Protein AF-R4LMC3-F1 (afdb_monomer)

Secondary structure (DSSP, 8-state):
-EEEGGGTEEEEEETTEEEEEEE-EEETTEEE---EEE-GGGTTSSHHHHHHHHHHHHHHHTT-EEE--SHHHHHHHHHHTTT-

Sequence (84 aa):
MRDNPQRSRFELLVDGEVSGFADYYEQNGAVVIPHSEVEPRYRGQGLGIVLAEQTLATLRERGVKIVPACSFFARYIELESRRG

Nearest PDB structures (foldseek):
  5isv-assembly2_B  TM=8.294E-01  e=4.024E-03  Escherichia coli O157:H7
  5ib0-assembly1_A  TM=6.156E-01  e=1.180E-02  Pseudomonas aeruginosa PAO1
  4qvt-assembly5_H  TM=6.646E-01  e=3.704E-02  Escherichia coli K-12
  4qvt-assembly2_D  TM=6.713E-01  e=5.546E-02  Escherichia coli K-12
  1q2y-assembly1_A  TM=6.348E-01  e=1.243E-01  Bacillus subtilis

Mean predicted al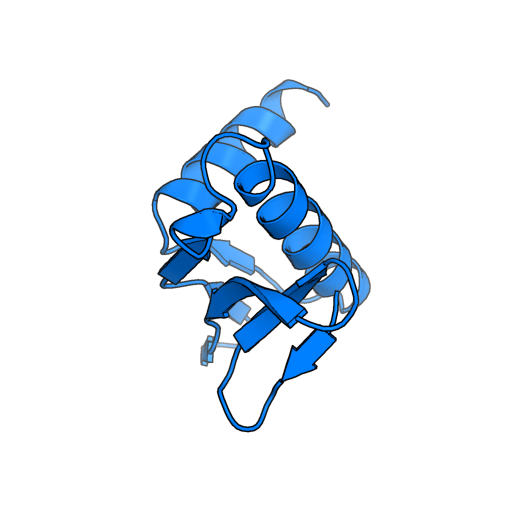igned error: 2.61 Å

Solvent-accessible surface area (backbone atoms only — not comparable to full-atom values): 4824 Å² total; per-residue (Å²): 123,44,82,38,74,94,73,34,26,37,34,33,65,54,99,86,39,79,38,28,38,37,37,47,49,79,54,96,84,22,41,34,29,63,42,70,51,56,38,79,92,48,56,95,68,60,51,64,58,54,46,48,53,53,51,51,49,56,40,54,75,69,71,49,48,77,41,56,66,16,67,66,52,38,52,50,53,59,57,52,71,73,75,113

Radius of gyration: 12.31 Å; Cα contacts (8 Å, |Δi|>4): 130; chains: 1; bounding box: 29×29×32 Å

Structure (mmCIF, N/CA/C/O backbone):
data_AF-R4LMC3-F1
#
_entry.id   AF-R4LMC3-F1
#
loop_
_atom_site.group_PDB
_atom_site.id
_atom_site.type_symbol
_atom_site.label_atom_id
_atom_site.label_alt_id
_atom_site.label_comp_id
_atom_site.label_asym_id
_atom_site.label_entity_id
_atom_site.label_seq_id
_atom_site.pdbx_PDB_ins_code
_atom_site.Cartn_x
_atom_site.Cartn_y
_atom_site.Cartn_z
_atom_site.occupancy
_atom_site.B_iso_or_equiv
_atom_site.auth_seq_id
_atom_site.auth_comp_id
_atom_site.auth_asym_id
_atom_site.auth_atom_id
_atom_site.pdbx_PDB_model_num
ATOM 1 N N . MET A 1 1 ? -4.016 2.646 -9.823 1.00 92.56 1 MET A N 1
ATOM 2 C CA . MET A 1 1 ? -4.245 1.489 -8.932 1.00 92.56 1 MET A CA 1
ATOM 3 C C . MET A 1 1 ? -5.411 0.645 -9.429 1.00 92.56 1 MET A C 1
ATOM 5 O O . MET A 1 1 ? -6.380 1.224 -9.906 1.00 92.56 1 MET A O 1
ATOM 9 N N . ARG A 1 2 ? -5.354 -0.683 -9.297 1.00 96.88 2 ARG A N 1
ATOM 10 C CA . ARG A 1 2 ? -6.498 -1.596 -9.468 1.00 96.88 2 ARG A CA 1
ATOM 11 C C . ARG A 1 2 ? -6.796 -2.287 -8.138 1.00 96.88 2 ARG A C 1
ATOM 13 O O . ARG A 1 2 ? -5.869 -2.749 -7.490 1.00 96.88 2 ARG A O 1
ATOM 20 N N . ASP A 1 3 ? -8.061 -2.381 -7.744 1.00 97.00 3 ASP A N 1
ATOM 21 C CA . ASP A 1 3 ? -8.489 -3.274 -6.658 1.00 97.00 3 ASP A CA 1
ATOM 22 C C . ASP A 1 3 ? -8.829 -4.651 -7.252 1.00 97.00 3 ASP A C 1
ATOM 24 O O . ASP A 1 3 ? -9.541 -4.724 -8.257 1.00 97.00 3 ASP A O 1
ATOM 28 N N . ASN A 1 4 ? -8.298 -5.728 -6.674 1.00 97.62 4 ASN A N 1
ATOM 29 C CA . ASN A 1 4 ? -8.549 -7.112 -7.070 1.00 97.62 4 ASN A CA 1
ATOM 30 C C . ASN A 1 4 ? -9.094 -7.911 -5.868 1.00 97.62 4 ASN A C 1
ATOM 32 O O . ASN A 1 4 ? -8.338 -8.644 -5.213 1.00 97.62 4 ASN A O 1
ATOM 36 N N . PRO A 1 5 ? -10.405 -7.801 -5.577 1.00 96.50 5 PRO A N 1
ATOM 37 C CA . PRO A 1 5 ? -11.024 -8.455 -4.425 1.00 96.50 5 PRO A CA 1
ATOM 38 C C . PRO A 1 5 ? -10.943 -9.981 -4.466 1.00 96.50 5 PRO A C 1
ATOM 40 O O . PRO A 1 5 ? -10.870 -10.623 -3.424 1.00 96.50 5 PRO A O 1
ATOM 43 N N . GLN A 1 6 ? -10.896 -10.583 -5.659 1.00 97.56 6 GLN A N 1
ATOM 44 C CA . GLN A 1 6 ? -10.771 -12.032 -5.839 1.00 97.56 6 GLN A CA 1
ATOM 45 C C . GLN A 1 6 ? -9.450 -12.578 -5.287 1.00 97.56 6 GLN A C 1
ATOM 47 O O . GLN A 1 6 ? -9.358 -13.761 -4.963 1.00 97.56 6 GLN A O 1
ATOM 52 N N . ARG A 1 7 ? -8.420 -11.731 -5.196 1.00 97.50 7 ARG A N 1
ATOM 53 C CA . ARG A 1 7 ? -7.121 -12.079 -4.612 1.00 97.50 7 ARG A CA 1
ATOM 54 C C . ARG A 1 7 ? -6.797 -11.270 -3.358 1.00 97.50 7 ARG A C 1
ATOM 56 O O . ARG A 1 7 ? -5.634 -11.298 -2.949 1.00 97.50 7 ARG A O 1
ATOM 63 N N . SER A 1 8 ? -7.781 -10.541 -2.827 1.00 97.88 8 SER A N 1
ATOM 64 C CA . SER A 1 8 ? -7.679 -9.627 -1.687 1.00 97.88 8 SER A CA 1
ATOM 65 C C . SER A 1 8 ? -6.433 -8.744 -1.741 1.00 97.88 8 SER A C 1
ATOM 67 O O . SER A 1 8 ? -5.606 -8.765 -0.832 1.00 97.88 8 SER A O 1
ATOM 69 N N . ARG A 1 9 ? -6.246 -8.017 -2.848 1.00 98.56 9 ARG A N 1
ATOM 70 C CA . ARG A 1 9 ? -5.074 -7.151 -3.027 1.00 98.56 9 ARG A CA 1
ATOM 71 C C . ARG A 1 9 ? -5.364 -5.943 -3.896 1.00 98.56 9 ARG A C 1
ATOM 73 O O . ARG A 1 9 ? -6.168 -6.014 -4.822 1.00 98.56 9 ARG A O 1
ATOM 80 N N . PHE A 1 10 ? -4.617 -4.875 -3.670 1.00 98.38 10 PHE A N 1
ATOM 81 C CA . PHE A 1 10 ? -4.494 -3.791 -4.629 1.00 98.38 10 PHE A CA 1
ATOM 82 C C . PHE A 1 10 ? -3.265 -4.005 -5.513 1.00 98.38 10 PHE A C 1
ATOM 84 O O . PHE A 1 10 ? -2.210 -4.394 -5.023 1.00 98.38 10 PHE A O 1
ATOM 91 N N . GLU A 1 11 ? -3.382 -3.723 -6.805 1.00 98.50 11 GLU A N 1
ATOM 92 C CA . GLU A 1 11 ? -2.349 -3.942 -7.816 1.00 98.50 11 GLU A CA 1
ATOM 93 C C . GLU A 1 11 ? -1.962 -2.613 -8.473 1.00 98.50 11 GLU A C 1
ATOM 95 O O . GLU A 1 11 ? -2.802 -1.859 -8.983 1.00 98.50 11 GLU A O 1
ATOM 100 N N . LEU A 1 12 ? -0.663 -2.334 -8.481 1.00 98.12 12 LEU A N 1
ATOM 101 C CA . LEU A 1 12 ? -0.069 -1.279 -9.284 1.00 98.12 12 LEU A CA 1
ATOM 102 C C . LEU A 1 12 ? 0.194 -1.836 -10.684 1.00 98.12 12 LEU A C 1
ATOM 104 O O . LEU A 1 12 ? 0.805 -2.896 -10.827 1.00 98.12 12 LEU A O 1
ATOM 108 N N . LEU A 1 13 ? -0.286 -1.127 -11.706 1.00 97.44 13 LEU A N 1
ATOM 109 C CA . LEU A 1 13 ? -0.116 -1.514 -13.104 1.00 97.44 13 LEU A CA 1
ATOM 110 C C . LEU A 1 13 ? 0.886 -0.583 -13.790 1.00 97.44 13 LEU A C 1
ATOM 112 O O . LEU A 1 13 ? 0.781 0.636 -13.652 1.00 97.44 13 LEU A O 1
ATOM 116 N N . VAL A 1 14 ? 1.817 -1.158 -14.546 1.00 95.50 14 VAL A N 1
ATOM 117 C CA . VAL A 1 14 ? 2.716 -0.456 -15.474 1.00 95.50 14 VAL A CA 1
ATOM 118 C C . VAL A 1 14 ? 2.535 -1.112 -16.834 1.00 95.50 14 VAL A C 1
ATOM 120 O O . VAL A 1 14 ? 2.659 -2.328 -16.944 1.00 95.50 14 VAL A O 1
ATOM 123 N N . ASP A 1 15 ? 2.160 -0.323 -17.841 1.00 93.62 15 ASP A N 1
ATOM 124 C CA . ASP A 1 15 ? 1.862 -0.804 -19.200 1.00 93.62 15 ASP A CA 1
ATOM 125 C C . ASP A 1 15 ? 0.858 -1.974 -19.241 1.00 93.62 15 ASP A C 1
ATOM 127 O O . ASP A 1 15 ? 0.934 -2.875 -20.070 1.00 93.62 15 ASP A O 1
ATOM 131 N N . GLY A 1 16 ? -0.108 -1.966 -18.315 1.00 95.12 16 GLY A N 1
ATOM 132 C CA . GLY A 1 16 ? -1.143 -2.999 -18.192 1.00 95.12 16 GLY A CA 1
ATOM 133 C C . GLY A 1 16 ? -0.725 -4.251 -17.413 1.00 95.12 16 GLY A C 1
ATOM 134 O O . GLY A 1 16 ? -1.580 -5.084 -17.109 1.00 95.12 16 GLY A O 1
ATOM 135 N N . GLU A 1 17 ? 0.542 -4.370 -17.018 1.00 96.56 17 GLU A N 1
ATOM 136 C CA . GLU A 1 17 ? 1.058 -5.499 -16.246 1.00 96.56 17 GLU A CA 1
ATOM 137 C C . GLU A 1 17 ? 1.179 -5.163 -14.757 1.00 96.56 17 GLU A C 1
ATOM 139 O O . GLU A 1 17 ? 1.478 -4.029 -14.382 1.00 96.56 17 GLU A O 1
ATOM 144 N N . VAL A 1 18 ? 0.970 -6.156 -13.887 1.00 97.81 18 VAL A N 1
ATOM 145 C CA . VAL A 1 18 ? 1.158 -5.978 -12.440 1.00 97.81 18 VAL A CA 1
ATOM 146 C C . VAL A 1 18 ? 2.644 -5.766 -12.160 1.00 97.81 18 VAL A C 1
ATOM 148 O O . VAL A 1 18 ? 3.464 -6.646 -12.420 1.00 97.81 18 VAL A O 1
ATOM 151 N N . SER A 1 19 ? 2.983 -4.589 -11.638 1.00 97.88 19 SER A N 1
ATOM 152 C CA . SER A 1 19 ? 4.346 -4.213 -11.249 1.00 97.88 19 SER A CA 1
ATOM 153 C C . SER A 1 19 ? 4.583 -4.324 -9.745 1.00 97.88 19 SER A C 1
ATOM 155 O O . SER A 1 19 ? 5.718 -4.479 -9.296 1.00 97.88 19 SER A O 1
ATOM 157 N N . GLY A 1 20 ? 3.512 -4.304 -8.958 1.00 98.25 20 GLY A N 1
ATOM 158 C CA . GLY A 1 20 ? 3.530 -4.573 -7.530 1.00 98.25 20 GLY A CA 1
ATOM 159 C C . GLY A 1 20 ? 2.120 -4.697 -6.975 1.00 98.25 20 GLY A C 1
ATOM 160 O O . GLY A 1 20 ? 1.147 -4.331 -7.636 1.00 98.25 20 GLY A O 1
ATOM 161 N N . PHE A 1 21 ? 2.001 -5.217 -5.762 1.00 98.62 21 PHE A N 1
ATOM 162 C CA . PHE A 1 21 ? 0.719 -5.377 -5.093 1.00 98.62 21 PHE A CA 1
ATOM 163 C C . PHE A 1 21 ? 0.832 -5.205 -3.580 1.00 98.62 21 PHE A C 1
ATOM 165 O O . PHE A 1 21 ? 1.885 -5.445 -2.990 1.00 98.62 21 PHE A O 1
ATOM 172 N N . ALA A 1 22 ? -0.272 -4.804 -2.959 1.00 98.69 22 ALA A N 1
ATOM 173 C CA . ALA A 1 22 ? -0.460 -4.785 -1.516 1.00 98.69 22 ALA A CA 1
ATOM 174 C C . ALA A 1 22 ? -1.648 -5.688 -1.179 1.00 98.69 22 ALA A C 1
ATOM 176 O O . ALA A 1 22 ? -2.776 -5.396 -1.582 1.00 98.69 22 ALA A O 1
ATOM 177 N N . ASP A 1 23 ? -1.390 -6.791 -0.482 1.00 98.69 23 ASP A N 1
ATOM 178 C CA . ASP A 1 23 ? -2.457 -7.663 0.001 1.00 98.69 23 ASP A CA 1
ATOM 179 C C . ASP A 1 23 ? -3.230 -6.949 1.114 1.00 98.69 23 ASP A C 1
ATOM 181 O O . ASP A 1 23 ? -2.681 -6.114 1.840 1.00 98.69 23 ASP A O 1
ATOM 185 N N . TYR A 1 24 ? -4.505 -7.289 1.268 1.00 98.50 24 TYR A N 1
ATOM 186 C CA . TYR A 1 24 ? -5.343 -6.771 2.332 1.00 98.50 24 TYR A CA 1
ATOM 187 C C . TYR A 1 24 ? -6.324 -7.816 2.860 1.00 98.50 24 TYR A C 1
ATOM 189 O O . TYR A 1 24 ? -6.646 -8.802 2.201 1.00 98.50 24 TYR A O 1
ATOM 197 N N . TYR A 1 25 ? -6.840 -7.577 4.058 1.00 98.12 25 TYR A N 1
ATOM 198 C CA . TYR A 1 25 ? -8.057 -8.215 4.547 1.00 98.12 25 TYR A CA 1
ATOM 199 C C . TYR A 1 25 ? -8.796 -7.274 5.493 1.00 98.12 25 TYR A C 1
ATOM 201 O O . TYR A 1 25 ? -8.212 -6.347 6.056 1.00 98.12 25 TYR A O 1
ATOM 209 N N . GLU A 1 26 ? -10.092 -7.507 5.663 1.00 97.00 26 GLU A N 1
ATOM 210 C CA . GLU A 1 26 ? -10.917 -6.739 6.588 1.00 97.00 26 GLU A CA 1
ATOM 211 C C . GLU A 1 26 ? -10.962 -7.424 7.955 1.00 97.00 26 GLU A C 1
ATOM 213 O O . GLU A 1 26 ? -11.189 -8.629 8.060 1.00 97.00 26 GLU A O 1
ATOM 218 N N . GLN A 1 27 ? -10.744 -6.655 9.020 1.00 96.62 27 GLN A N 1
ATOM 219 C CA . GLN A 1 27 ? -10.837 -7.137 10.393 1.00 96.62 27 GLN A CA 1
ATOM 220 C C . GLN A 1 27 ? -11.290 -6.006 11.318 1.00 96.62 27 GLN A C 1
ATOM 222 O O . GLN A 1 27 ? -10.689 -4.934 11.340 1.00 96.62 27 GLN A O 1
ATOM 227 N N . ASN A 1 28 ? -12.331 -6.250 12.123 1.00 95.00 28 ASN A N 1
ATOM 228 C CA . ASN A 1 28 ? -12.830 -5.309 13.137 1.00 95.00 28 ASN A CA 1
ATOM 229 C C . ASN A 1 28 ? -13.120 -3.892 12.588 1.00 95.00 28 ASN A C 1
ATOM 231 O O . ASN A 1 28 ? -12.786 -2.895 13.228 1.00 95.00 28 ASN A O 1
ATOM 235 N N . GLY A 1 29 ? -13.703 -3.798 11.386 1.00 94.19 29 GLY A N 1
ATOM 236 C CA . GLY A 1 29 ? -14.010 -2.517 10.731 1.00 94.19 29 GLY A CA 1
ATOM 237 C C . GLY A 1 29 ? -12.785 -1.759 10.203 1.00 94.19 29 GLY A C 1
ATOM 238 O O . GLY A 1 29 ? -12.875 -0.566 9.918 1.00 94.19 29 GLY A O 1
ATOM 239 N N . ALA A 1 30 ? -11.635 -2.425 10.097 1.00 97.38 30 ALA A N 1
ATOM 240 C CA . ALA A 1 30 ? -10.411 -1.882 9.528 1.00 97.38 30 ALA A CA 1
ATOM 241 C C . ALA A 1 30 ? -9.919 -2.741 8.359 1.00 97.38 30 ALA A C 1
ATOM 243 O O . ALA A 1 30 ? -10.198 -3.937 8.292 1.00 97.38 30 ALA A O 1
ATOM 244 N N . VAL A 1 31 ? -9.133 -2.131 7.476 1.00 98.19 31 VAL A N 1
ATOM 245 C CA . VAL A 1 31 ? -8.374 -2.829 6.439 1.00 98.19 31 VAL A CA 1
ATOM 246 C C . VAL A 1 31 ? -6.948 -3.032 6.933 1.00 98.19 31 VAL A C 1
ATOM 248 O O . VAL A 1 31 ? -6.229 -2.068 7.214 1.00 98.19 31 VAL A O 1
ATOM 251 N N . VAL A 1 32 ? -6.539 -4.291 7.045 1.00 98.44 32 VAL A N 1
ATOM 252 C CA . VAL A 1 32 ? -5.181 -4.685 7.414 1.00 98.44 32 VAL A CA 1
ATOM 253 C C . VAL A 1 32 ? -4.372 -4.936 6.152 1.00 98.44 32 VAL A C 1
ATOM 255 O O . VAL A 1 32 ? -4.825 -5.663 5.276 1.00 98.44 32 VAL A O 1
ATOM 258 N N . ILE A 1 33 ? -3.167 -4.369 6.077 1.00 98.44 33 ILE A N 1
ATOM 259 C CA . ILE A 1 33 ? -2.220 -4.570 4.970 1.00 98.44 33 ILE A CA 1
ATOM 260 C C . ILE A 1 33 ? -1.063 -5.436 5.487 1.00 98.44 33 ILE A C 1
ATOM 262 O O . ILE A 1 33 ? -0.127 -4.881 6.068 1.00 98.44 33 ILE A O 1
ATOM 266 N N . PRO A 1 34 ? -1.117 -6.778 5.373 1.00 98.31 34 PRO A N 1
ATOM 267 C CA . PRO A 1 34 ? -0.093 -7.672 5.925 1.00 98.31 34 PRO A CA 1
ATOM 268 C C . PRO A 1 34 ? 1.175 -7.767 5.080 1.00 98.31 34 PRO A C 1
ATOM 270 O O . PRO A 1 34 ? 2.253 -7.994 5.622 1.00 98.31 34 PRO A O 1
ATOM 273 N N . HIS A 1 35 ? 1.060 -7.598 3.765 1.00 98.50 35 HIS A N 1
ATOM 274 C CA . HIS A 1 35 ? 2.153 -7.832 2.832 1.00 98.50 35 HIS A CA 1
ATOM 275 C C . HIS A 1 35 ? 2.068 -6.880 1.648 1.00 98.50 35 HIS A C 1
ATOM 277 O O . HIS A 1 35 ? 0.984 -6.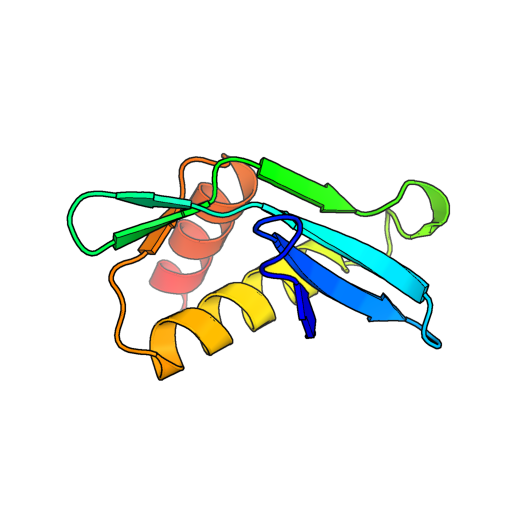488 1.218 1.00 98.50 35 HIS A O 1
ATOM 283 N N . SER A 1 36 ? 3.229 -6.526 1.115 1.00 98.06 36 SER A N 1
ATOM 284 C CA . SER A 1 36 ? 3.334 -5.792 -0.136 1.00 98.06 36 SER A CA 1
ATOM 285 C C . SER A 1 36 ? 4.606 -6.183 -0.858 1.00 98.06 36 SER A C 1
ATOM 287 O O . SER A 1 36 ? 5.647 -6.359 -0.220 1.00 98.06 36 SER A O 1
ATOM 289 N N . GLU A 1 37 ? 4.544 -6.244 -2.179 1.00 97.94 37 GLU A N 1
ATOM 290 C CA . GLU A 1 37 ? 5.679 -6.623 -3.002 1.00 97.94 37 GLU A CA 1
ATOM 291 C C . GLU A 1 37 ? 5.716 -5.839 -4.311 1.00 97.94 37 GLU A C 1
ATOM 293 O O . GLU A 1 37 ? 4.688 -5.502 -4.894 1.00 97.94 37 GLU A O 1
ATOM 298 N N . VAL A 1 38 ? 6.932 -5.558 -4.773 1.00 98.06 38 VAL A N 1
ATOM 299 C CA . VAL A 1 38 ? 7.208 -5.087 -6.130 1.00 98.06 38 VAL A CA 1
ATOM 300 C C . VAL A 1 38 ? 7.871 -6.233 -6.875 1.00 98.06 38 VAL A C 1
ATOM 302 O O . VAL A 1 38 ? 8.875 -6.792 -6.409 1.00 98.06 38 VAL A O 1
ATOM 305 N N . GLU A 1 39 ? 7.307 -6.559 -8.030 1.00 97.25 39 GLU A N 1
ATOM 306 C CA . GLU A 1 39 ? 7.780 -7.622 -8.907 1.00 97.25 39 GLU A CA 1
ATOM 307 C C . GLU A 1 39 ? 9.267 -7.411 -9.248 1.00 97.25 39 GLU A C 1
ATOM 309 O O . GLU A 1 39 ? 9.665 -6.279 -9.543 1.00 97.25 39 GLU A O 1
ATOM 314 N N . PRO A 1 40 ? 10.116 -8.459 -9.231 1.00 96.94 40 PRO A N 1
ATOM 315 C CA . PRO A 1 40 ? 11.571 -8.319 -9.339 1.00 96.94 40 PRO A CA 1
ATOM 316 C C . PRO A 1 40 ? 12.060 -7.440 -10.495 1.00 96.94 40 PRO A C 1
ATOM 318 O O . PRO A 1 40 ? 12.950 -6.615 -10.299 1.00 96.94 40 PRO A O 1
ATOM 321 N N . ARG A 1 41 ? 11.433 -7.558 -11.671 1.00 96.00 41 ARG A N 1
ATOM 322 C CA . ARG A 1 41 ? 11.765 -6.780 -12.880 1.00 96.00 41 ARG A CA 1
ATOM 323 C C . ARG A 1 41 ? 11.462 -5.278 -12.776 1.00 96.00 41 ARG A C 1
ATOM 325 O O . ARG A 1 41 ? 11.988 -4.498 -13.560 1.00 96.00 41 ARG A O 1
ATOM 332 N N . TYR A 1 42 ? 10.641 -4.875 -11.809 1.00 95.19 42 TYR A N 1
ATOM 333 C CA . TYR A 1 42 ? 10.239 -3.489 -11.561 1.00 95.19 42 TYR A CA 1
ATOM 334 C C . TYR A 1 42 ? 10.921 -2.875 -10.323 1.00 95.19 42 TYR A C 1
ATOM 336 O O . TYR A 1 42 ? 10.702 -1.707 -9.988 1.00 95.19 42 TYR A O 1
ATOM 344 N N . ARG A 1 43 ? 11.763 -3.638 -9.614 1.00 92.12 43 ARG A N 1
ATOM 345 C CA . ARG A 1 43 ? 12.480 -3.145 -8.428 1.00 92.12 43 ARG A CA 1
ATOM 346 C C . ARG A 1 43 ? 13.495 -2.058 -8.803 1.00 92.12 43 ARG A C 1
ATOM 348 O O . ARG A 1 43 ? 13.965 -1.977 -9.931 1.00 92.12 43 ARG A O 1
ATOM 355 N N . GLY A 1 44 ? 13.825 -1.201 -7.834 1.00 93.44 44 GLY A N 1
ATOM 356 C CA . GLY A 1 44 ? 14.779 -0.096 -8.014 1.00 93.44 44 GLY A CA 1
ATOM 357 C C . GLY A 1 44 ? 14.207 1.163 -8.677 1.00 93.44 44 GLY A C 1
ATOM 358 O O . GLY A 1 44 ? 14.922 2.148 -8.807 1.00 93.44 44 GLY A O 1
ATOM 359 N N . GLN A 1 45 ? 12.921 1.169 -9.039 1.00 94.75 45 GLN A N 1
ATOM 360 C CA . GLN A 1 45 ? 12.271 2.272 -9.767 1.00 94.75 45 GLN A CA 1
ATOM 361 C C . GLN A 1 45 ? 11.363 3.145 -8.879 1.00 94.75 45 GLN A C 1
ATOM 363 O O . GLN A 1 45 ? 10.535 3.901 -9.373 1.00 94.75 45 GLN A O 1
ATOM 368 N N . GLY A 1 46 ? 11.444 3.001 -7.552 1.00 95.75 46 GLY A N 1
ATOM 369 C CA . GLY A 1 46 ? 10.592 3.746 -6.612 1.00 95.75 46 GLY A CA 1
ATOM 370 C C . GLY A 1 46 ? 9.130 3.279 -6.540 1.00 95.75 46 GLY A C 1
ATOM 371 O O . GLY A 1 46 ? 8.354 3.831 -5.765 1.00 95.75 46 GLY A O 1
ATOM 372 N N . LEU A 1 47 ? 8.748 2.223 -7.266 1.00 97.12 47 LEU A N 1
ATOM 373 C CA . LEU A 1 47 ? 7.356 1.760 -7.358 1.00 97.12 47 LEU A CA 1
ATOM 374 C C . LEU A 1 47 ? 6.754 1.281 -6.031 1.00 97.12 47 LEU A C 1
ATOM 376 O O . LEU A 1 47 ? 5.540 1.320 -5.877 1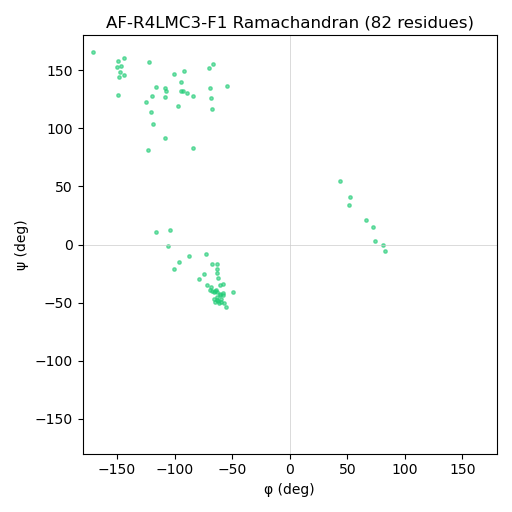.00 97.12 47 LEU A O 1
ATOM 380 N N . GLY A 1 48 ? 7.571 0.905 -5.042 1.00 96.88 48 GLY A N 1
ATOM 381 C CA . GLY A 1 48 ? 7.074 0.600 -3.695 1.00 96.88 48 GLY A CA 1
ATOM 382 C C . GLY A 1 48 ? 6.459 1.823 -3.005 1.00 96.88 48 GLY A C 1
ATOM 383 O O . GLY A 1 48 ? 5.415 1.714 -2.372 1.00 96.88 48 GLY A O 1
ATOM 384 N N . ILE A 1 49 ? 7.064 3.004 -3.177 1.00 97.00 49 ILE A N 1
ATOM 385 C CA . ILE A 1 49 ? 6.544 4.273 -2.642 1.00 97.00 49 ILE A CA 1
ATOM 386 C C . ILE A 1 49 ? 5.219 4.604 -3.330 1.00 97.00 49 ILE A C 1
ATOM 388 O O . ILE A 1 49 ? 4.237 4.875 -2.649 1.00 97.00 49 ILE A O 1
ATOM 392 N N . VAL A 1 50 ? 5.175 4.492 -4.663 1.00 97.44 50 VAL A N 1
ATOM 393 C CA . VAL A 1 50 ? 3.961 4.735 -5.460 1.00 97.44 50 VAL A CA 1
ATOM 394 C C . VAL A 1 50 ? 2.834 3.774 -5.071 1.00 97.44 50 VAL A C 1
ATOM 396 O O . VAL A 1 50 ? 1.685 4.188 -4.932 1.00 97.44 50 VAL A O 1
ATOM 399 N N . LEU A 1 51 ? 3.160 2.495 -4.863 1.00 98.31 51 LEU A N 1
ATOM 400 C CA . LEU A 1 51 ? 2.215 1.480 -4.411 1.00 98.31 51 LEU A CA 1
ATOM 401 C C . LEU A 1 51 ? 1.616 1.852 -3.048 1.00 98.31 51 LEU A C 1
ATOM 403 O O . LEU A 1 51 ? 0.394 1.821 -2.900 1.00 98.31 51 LEU A O 1
ATOM 407 N N . ALA A 1 52 ? 2.449 2.213 -2.067 1.00 97.75 52 ALA A N 1
ATOM 408 C CA . ALA A 1 52 ? 1.975 2.610 -0.743 1.00 97.75 52 ALA A CA 1
ATOM 409 C C . ALA A 1 52 ? 1.111 3.872 -0.803 1.00 97.75 52 ALA A C 1
ATOM 411 O O . ALA A 1 52 ? -0.001 3.867 -0.281 1.00 97.75 52 ALA A O 1
ATOM 412 N N . GLU A 1 53 ? 1.574 4.906 -1.503 1.00 97.00 53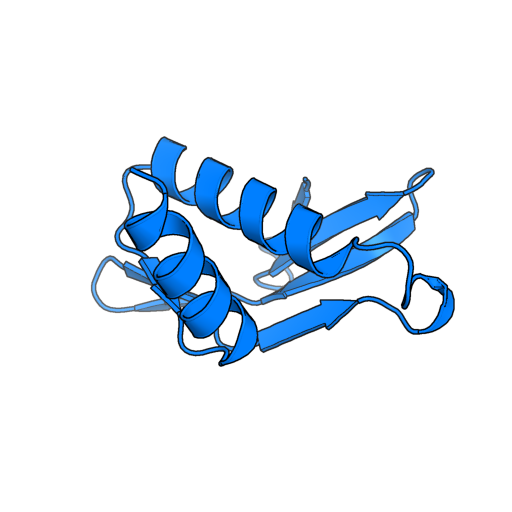 GLU A N 1
ATOM 413 C CA . GLU A 1 53 ? 0.857 6.170 -1.665 1.00 97.00 53 GLU A CA 1
ATOM 414 C C . GLU A 1 53 ? -0.545 5.958 -2.248 1.00 97.00 53 GLU A C 1
ATOM 416 O O . GLU A 1 53 ? -1.541 6.349 -1.639 1.00 97.00 53 GLU A O 1
ATOM 421 N N . GLN A 1 54 ? -0.644 5.261 -3.387 1.00 97.56 54 GLN A N 1
ATOM 422 C CA . GLN A 1 54 ? -1.930 5.030 -4.051 1.00 97.56 54 GLN A CA 1
ATOM 423 C C . GLN A 1 54 ? -2.850 4.103 -3.250 1.00 97.56 54 GLN A C 1
ATOM 425 O O . GLN A 1 54 ? -4.063 4.325 -3.222 1.00 97.56 54 GLN A O 1
ATOM 430 N N . THR A 1 55 ? -2.301 3.082 -2.582 1.00 97.75 55 THR A N 1
ATOM 431 C CA . THR A 1 55 ? -3.092 2.193 -1.712 1.00 97.75 55 THR A CA 1
ATOM 432 C C . THR A 1 55 ? -3.700 2.982 -0.556 1.00 97.75 55 THR A C 1
ATOM 434 O O . THR A 1 55 ? -4.900 2.890 -0.300 1.00 97.75 55 THR A O 1
ATOM 437 N N . LEU A 1 56 ? -2.887 3.786 0.133 1.00 96.75 56 LEU A N 1
ATOM 438 C CA . LEU A 1 56 ? -3.331 4.566 1.285 1.00 96.75 56 LEU A CA 1
ATOM 439 C C . LEU A 1 56 ? -4.309 5.665 0.881 1.00 96.75 56 LEU A C 1
ATOM 441 O O . LEU A 1 56 ? -5.303 5.848 1.577 1.00 96.75 56 LEU A O 1
ATOM 445 N N . ALA A 1 57 ? -4.082 6.344 -0.246 1.00 96.50 57 ALA A N 1
ATOM 446 C CA . ALA A 1 57 ? -5.036 7.301 -0.802 1.00 96.50 57 ALA A CA 1
ATOM 447 C C . ALA A 1 57 ? -6.400 6.639 -1.059 1.00 96.50 57 ALA A C 1
ATOM 449 O O . ALA A 1 57 ? -7.410 7.1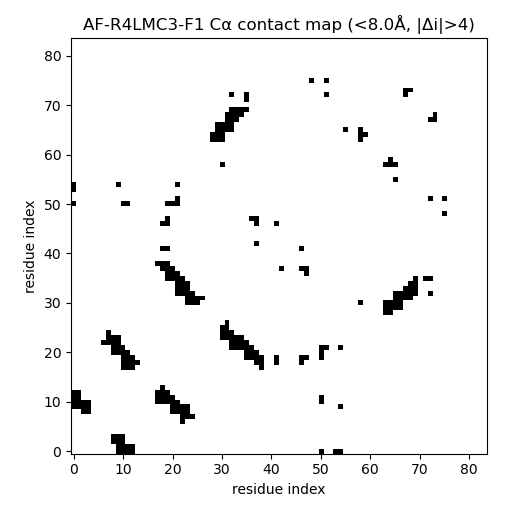00 -0.532 1.00 96.50 57 ALA A O 1
ATOM 450 N N . THR A 1 58 ? -6.413 5.489 -1.743 1.00 95.94 58 THR A N 1
ATOM 451 C CA . THR A 1 58 ? -7.643 4.728 -2.031 1.00 95.94 58 THR A CA 1
ATOM 452 C C . THR A 1 58 ? -8.388 4.339 -0.748 1.00 95.94 58 THR A C 1
ATOM 454 O O . THR A 1 58 ? -9.609 4.453 -0.664 1.00 95.94 58 THR A O 1
ATOM 457 N N . LEU A 1 59 ? -7.674 3.875 0.281 1.00 95.56 59 LEU A N 1
ATOM 458 C CA . LEU A 1 59 ? -8.288 3.484 1.554 1.00 95.56 59 LEU A CA 1
ATOM 459 C C . LEU A 1 59 ? -8.784 4.690 2.366 1.00 95.56 59 LEU A C 1
ATOM 461 O O . LEU A 1 59 ? -9.832 4.607 3.007 1.00 95.56 59 LEU A O 1
ATOM 465 N N . ARG A 1 60 ? -8.080 5.825 2.314 1.00 94.81 60 ARG A N 1
ATOM 466 C CA . ARG A 1 60 ? -8.516 7.078 2.950 1.00 94.81 60 ARG A CA 1
ATOM 467 C C . ARG A 1 60 ? -9.780 7.627 2.297 1.00 94.81 60 ARG A C 1
ATOM 469 O O . ARG A 1 60 ? -10.686 8.032 3.015 1.00 94.81 60 ARG A O 1
ATOM 476 N N . GLU A 1 61 ? -9.879 7.573 0.969 1.00 95.88 61 GLU A N 1
ATOM 477 C CA . GLU A 1 61 ? -11.094 7.946 0.227 1.00 95.88 61 GLU A CA 1
ATOM 478 C C . GLU A 1 61 ? -12.301 7.081 0.615 1.00 95.88 61 GLU A C 1
ATOM 480 O O . GLU A 1 61 ? -13.422 7.577 0.701 1.00 95.88 61 GLU A O 1
ATOM 485 N N . ARG A 1 62 ? -12.073 5.797 0.922 1.00 93.81 62 ARG A N 1
ATOM 486 C CA . ARG A 1 62 ? -13.110 4.885 1.437 1.00 93.81 62 ARG A CA 1
ATOM 487 C C . ARG A 1 62 ? -13.507 5.163 2.891 1.00 93.81 62 ARG A C 1
ATOM 489 O O . ARG A 1 62 ? -14.446 4.544 3.381 1.00 93.81 62 ARG A O 1
ATOM 496 N N . GLY A 1 63 ? -12.800 6.049 3.597 1.00 95.75 63 GLY A N 1
ATOM 497 C CA . GLY A 1 63 ? -13.076 6.379 4.996 1.00 95.75 63 GLY A CA 1
ATOM 498 C C . GLY A 1 63 ? -12.832 5.222 5.972 1.00 95.75 63 GLY A C 1
ATOM 499 O O . GLY A 1 63 ?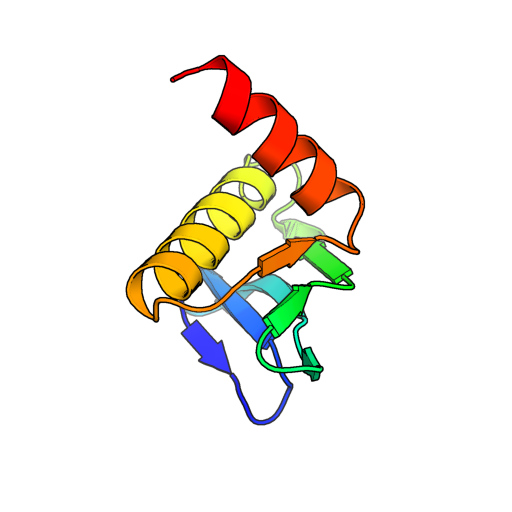 -13.390 5.220 7.068 1.00 95.75 63 GLY A O 1
ATOM 500 N N . VAL A 1 64 ? -12.025 4.225 5.590 1.00 95.44 64 VAL A N 1
ATOM 501 C CA . VAL A 1 64 ? -11.754 3.051 6.431 1.00 95.44 64 VAL A CA 1
ATOM 502 C C . VAL A 1 64 ? -10.525 3.258 7.308 1.00 95.44 64 VAL A C 1
ATOM 504 O O . VAL A 1 64 ? -9.559 3.924 6.934 1.00 95.44 64 VAL A O 1
ATOM 507 N N . LYS A 1 65 ? -10.528 2.633 8.488 1.00 96.88 65 LYS A N 1
ATOM 508 C CA . LYS A 1 65 ? -9.332 2.561 9.329 1.00 96.88 65 LYS A CA 1
ATOM 509 C C . LYS A 1 65 ? -8.297 1.650 8.668 1.00 96.88 65 LYS A C 1
ATOM 511 O O . LYS A 1 65 ? -8.631 0.553 8.232 1.00 96.88 65 LYS A O 1
ATOM 516 N N . ILE A 1 66 ? -7.039 2.083 8.644 1.00 97.44 66 ILE A N 1
ATOM 517 C CA . ILE A 1 66 ? -5.927 1.345 8.031 1.00 97.44 66 ILE A CA 1
ATOM 518 C C . ILE A 1 66 ? -5.028 0.778 9.133 1.00 97.44 66 ILE A C 1
ATOM 520 O O . ILE A 1 66 ? -4.639 1.502 10.051 1.00 97.44 66 ILE A O 1
ATOM 524 N N . VAL A 1 67 ? -4.681 -0.507 9.039 1.00 97.69 67 VAL A N 1
ATOM 525 C CA . VAL A 1 67 ? -3.735 -1.185 9.939 1.00 97.69 67 VAL A CA 1
ATOM 526 C C . VAL A 1 67 ? -2.538 -1.690 9.121 1.00 97.69 67 VAL A C 1
ATOM 528 O O . VAL A 1 67 ? -2.652 -2.694 8.413 1.00 97.69 67 VAL A O 1
ATOM 531 N N . PRO A 1 68 ? -1.377 -1.017 9.186 1.00 96.44 68 PRO A N 1
ATOM 532 C CA . PRO A 1 68 ? -0.206 -1.385 8.395 1.00 96.44 68 PRO A CA 1
ATOM 533 C C . PRO A 1 68 ? 0.608 -2.494 9.084 1.00 96.44 68 PRO A C 1
ATOM 535 O O . PRO A 1 68 ? 1.585 -2.221 9.774 1.00 96.44 68 PRO A O 1
ATOM 538 N N . ALA A 1 69 ? 0.207 -3.755 8.917 1.00 97.31 69 ALA A N 1
ATOM 539 C CA . ALA A 1 69 ? 0.944 -4.897 9.474 1.00 97.31 69 ALA A CA 1
ATOM 540 C C . ALA A 1 69 ? 2.239 -5.210 8.693 1.00 97.31 69 ALA A C 1
ATOM 542 O O . ALA A 1 69 ? 3.202 -5.729 9.256 1.00 97.31 69 ALA A O 1
ATOM 543 N N . CYS A 1 70 ? 2.294 -4.844 7.413 1.00 97.00 70 CYS A N 1
ATOM 544 C CA . CYS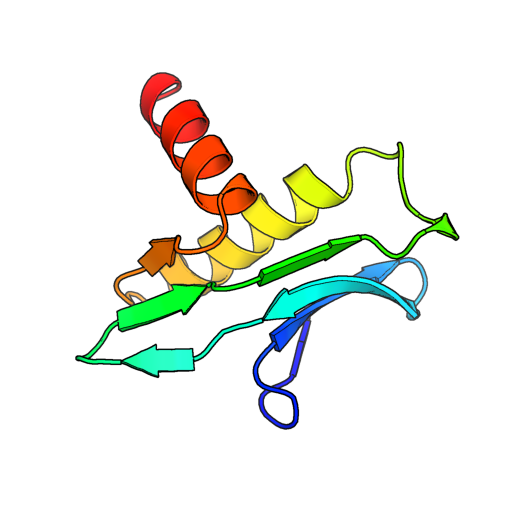 A 1 70 ? 3.505 -4.855 6.609 1.00 97.00 70 CYS A CA 1
ATOM 545 C C . CYS A 1 70 ? 4.478 -3.776 7.108 1.00 97.00 70 CYS A C 1
ATOM 547 O O . CYS A 1 70 ? 4.141 -2.589 7.152 1.00 97.00 70 CYS A O 1
ATOM 549 N N . SER A 1 71 ? 5.717 -4.169 7.417 1.00 97.19 71 SER A N 1
ATOM 550 C CA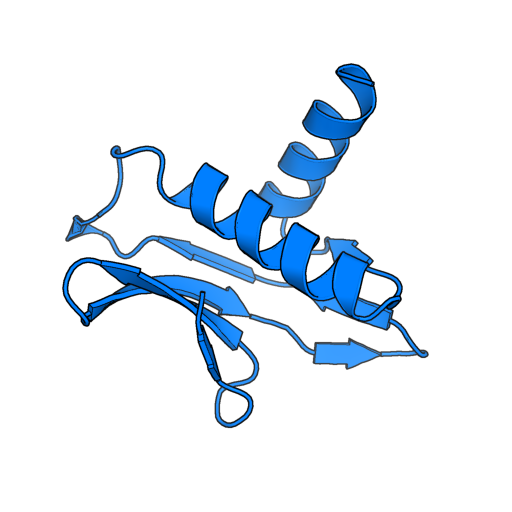 . SER A 1 71 ? 6.757 -3.259 7.919 1.00 97.19 71 SER A CA 1
ATOM 551 C C . SER A 1 71 ? 7.048 -2.093 6.969 1.00 97.19 71 SER A C 1
ATOM 553 O O . SER A 1 71 ? 7.301 -0.977 7.423 1.00 97.19 71 SER A O 1
ATOM 555 N N . PHE A 1 72 ? 6.959 -2.321 5.656 1.00 97.31 72 PHE A N 1
ATOM 556 C CA . PHE A 1 72 ? 7.138 -1.278 4.649 1.00 97.31 72 PHE A CA 1
ATOM 557 C C . PHE A 1 72 ? 6.044 -0.204 4.738 1.00 97.31 72 PHE A C 1
ATOM 559 O O . PHE A 1 72 ? 6.356 0.983 4.817 1.00 97.31 72 PHE A O 1
ATOM 566 N N . PHE A 1 73 ? 4.772 -0.608 4.793 1.00 97.50 73 PHE A N 1
ATOM 567 C CA . PHE A 1 73 ? 3.646 0.321 4.939 1.00 97.50 73 PHE A CA 1
ATOM 568 C C . PHE A 1 73 ? 3.682 1.056 6.281 1.00 97.50 73 PHE A C 1
ATOM 570 O O . PHE A 1 73 ? 3.429 2.259 6.323 1.00 97.50 73 PHE A O 1
ATOM 577 N N . ALA A 1 74 ? 4.046 0.362 7.363 1.00 97.38 74 ALA A N 1
ATOM 578 C CA . ALA A 1 74 ? 4.195 0.980 8.679 1.00 97.38 74 ALA A CA 1
ATOM 579 C C . ALA A 1 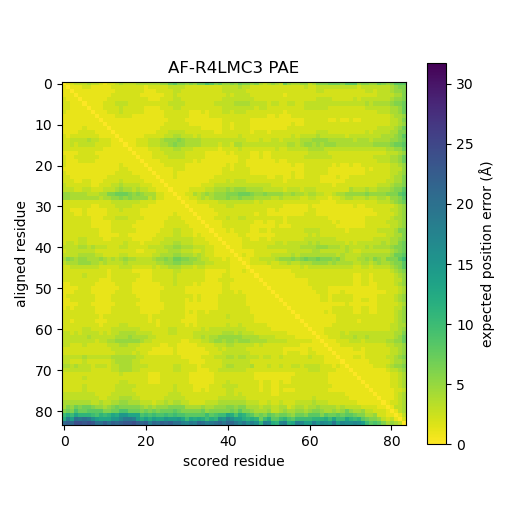74 ? 5.249 2.095 8.642 1.00 97.38 74 ALA A C 1
ATOM 581 O O . ALA A 1 74 ? 4.995 3.217 9.081 1.00 97.38 74 ALA A O 1
ATOM 582 N N . ARG A 1 75 ? 6.408 1.807 8.036 1.00 96.69 75 ARG A N 1
ATOM 583 C CA . ARG A 1 75 ? 7.493 2.774 7.845 1.00 96.69 75 ARG A CA 1
ATOM 584 C C . ARG A 1 75 ? 7.081 3.939 6.944 1.00 96.69 75 ARG A C 1
ATOM 586 O O . ARG A 1 75 ? 7.452 5.077 7.221 1.00 96.69 75 ARG A O 1
ATOM 593 N N . TYR A 1 76 ? 6.342 3.666 5.870 1.00 96.25 76 TYR A N 1
ATOM 594 C CA . TYR A 1 76 ? 5.864 4.695 4.948 1.00 96.25 76 TYR A CA 1
ATOM 595 C C . TYR A 1 76 ? 4.938 5.693 5.657 1.00 96.25 76 TYR A C 1
ATOM 597 O O . TYR A 1 76 ? 5.189 6.895 5.601 1.00 96.25 76 TYR A O 1
ATOM 605 N N . ILE A 1 77 ? 3.930 5.200 6.387 1.00 94.75 77 ILE A N 1
ATOM 606 C CA . ILE A 1 77 ? 2.986 6.047 7.135 1.00 94.75 77 ILE A CA 1
ATOM 607 C C . ILE A 1 77 ? 3.721 6.887 8.181 1.00 94.75 77 ILE A C 1
ATOM 609 O O . ILE A 1 77 ? 3.470 8.083 8.297 1.00 94.75 77 ILE A O 1
ATOM 613 N N . GLU A 1 78 ? 4.670 6.290 8.906 1.00 95.19 78 GLU A N 1
ATOM 614 C CA . GLU A 1 78 ? 5.484 7.011 9.887 1.00 95.19 78 GLU A CA 1
ATOM 615 C C . GLU A 1 78 ? 6.254 8.187 9.255 1.00 95.19 78 GLU A C 1
ATOM 617 O O . GLU A 1 78 ? 6.340 9.265 9.843 1.00 95.19 78 GLU A O 1
ATOM 622 N N . LEU A 1 79 ? 6.825 7.995 8.061 1.00 93.38 79 LEU A N 1
ATOM 623 C CA . LEU A 1 79 ? 7.526 9.054 7.330 1.00 93.38 79 LEU A CA 1
ATOM 624 C C . LEU A 1 79 ? 6.575 10.137 6.822 1.00 93.38 79 LEU A C 1
ATOM 626 O O . LEU A 1 79 ? 6.931 11.314 6.858 1.00 93.38 79 LEU A O 1
ATOM 630 N N . GLU A 1 80 ? 5.394 9.748 6.348 1.00 89.25 80 GLU A N 1
ATOM 631 C CA . GLU A 1 80 ? 4.366 10.665 5.860 1.00 89.25 80 GLU A CA 1
ATOM 632 C C . GLU A 1 80 ? 3.865 11.586 6.982 1.00 89.25 80 GLU A C 1
ATOM 634 O O . GLU A 1 80 ? 3.824 12.800 6.803 1.00 89.25 80 GLU A O 1
ATOM 639 N N . SER A 1 81 ? 3.592 11.043 8.176 1.00 84.81 81 SER A N 1
ATOM 640 C CA . SER A 1 81 ? 3.113 11.821 9.332 1.00 84.81 81 SER A CA 1
ATOM 641 C C . SER A 1 81 ? 4.102 12.870 9.847 1.00 84.81 81 SER A C 1
ATOM 643 O O . SER A 1 81 ? 3.703 13.755 10.589 1.00 84.81 81 SER A O 1
ATOM 645 N N . ARG A 1 82 ? 5.387 12.784 9.484 1.00 84.69 82 ARG A N 1
ATOM 646 C CA . ARG A 1 82 ? 6.408 13.786 9.847 1.00 84.69 82 ARG A CA 1
ATOM 647 C C . ARG A 1 82 ? 6.501 14.941 8.846 1.00 84.69 82 ARG A C 1
ATOM 649 O O . ARG A 1 82 ? 7.257 15.878 9.082 1.00 84.69 82 ARG A O 1
ATOM 656 N N . ARG A 1 83 ? 5.836 14.823 7.692 1.00 74.50 83 ARG A N 1
ATOM 657 C CA . ARG A 1 83 ? 5.851 15.823 6.612 1.00 74.50 83 ARG A CA 1
ATOM 658 C C . ARG A 1 83 ? 4.661 16.784 6.665 1.00 74.50 83 ARG A C 1
ATOM 660 O O . ARG A 1 83 ? 4.702 17.784 5.955 1.00 74.50 83 ARG A O 1
ATOM 667 N N . GLY A 1 84 ? 3.627 16.455 7.439 1.00 55.31 84 GLY A N 1
ATOM 668 C CA . GLY A 1 84 ? 2.500 17.338 7.755 1.00 55.31 84 GLY A CA 1
ATOM 669 C C . GLY A 1 84 ? 2.738 18.082 9.057 1.00 55.31 84 GLY A C 1
ATOM 670 O O . GLY A 1 84 ? 2.217 19.211 9.162 1.00 55.31 84 GLY A O 1
#

pLDDT: mean 95.64, std 5.6, range [55.31, 98.69]

Foldseek 3Di:
DDQDVVQQWDFDDDPNDGQKIFHWDDDPQAIEGQDIDGDPVNPPVCVLLVRLVVVVVVCVVVVTHYHYNDPSNVVSVVVVVVVD